Protein 1HKF (pdb70)

Radius of gyration: 13.52 Å; Cα contacts (8 Å, |Δi|>4): 259; chains: 1; bounding box: 23×36×30 Å

Nearest PDB structures (foldseek):
  1hkf-assembly1_A-2  TM=1.009E+00  e=3.133E-21  Homo sapiens
  6vmx-assembly2_I  TM=8.400E-01  e=5.618E-06  Homo sapiens
  8trr-assembly1_D  TM=8.080E-01  e=1.556E-05  Mus musculus
  6v1a-assembly1_D  TM=7.629E-01  e=5.324E-06  Mus musculus
  8trr-assembly2_I  TM=7.820E-01  e=1.013E-05  Mus musculus

Structure (mmCIF, N/CA/C/O backbone):
data_1HKF
#
_entry.id   1HKF
#
_cell.length_a   60.437
_cell.length_b   60.437
_cell.length_c   197.253
_cell.angle_alpha   90.00
_cell.angle_beta   90.00
_cell.angle_gamma   120.00
#
_symmetry.space_group_name_H-M   'P 62 2 2'
#
loop_
_entity.id
_entity.type
_entity.pdbx_description
1 polymer 'NK CELL ACTIVATING RECEPTOR'
2 water water
#
loop_
_atom_site.group_PDB
_atom_site.id
_atom_site.type_symbol
_atom_site.label_atom_id
_atom_site.label_alt_id
_atom_site.label_comp_id
_atom_site.label_asym_id
_atom_site.label_entity_id
_atom_site.label_seq_id
_atom_site.pdbx_PDB_ins_code
_atom_site.Cartn_x
_atom_site.Cartn_y
_atom_site.Cartn_z
_atom_site.occupancy
_atom_site.B_iso_or_equiv
_atom_site.auth_seq_id
_atom_site.auth_comp_id
_atom_site.auth_asym_id
_atom_site.auth_atom_id
_atom_site.pdbx_PDB_model_num
ATOM 1 N N . SER A 1 15 ? 49.801 14.746 0.937 1.00 55.92 5 SER A N 1
ATOM 2 C CA . SER A 1 15 ? 51.204 15.255 0.857 1.00 55.87 5 SER A CA 1
ATOM 3 C C . SER A 1 15 ? 52.157 14.087 0.594 1.00 54.88 5 SER A C 1
ATOM 4 O O . SER A 1 15 ? 51.710 12.925 0.535 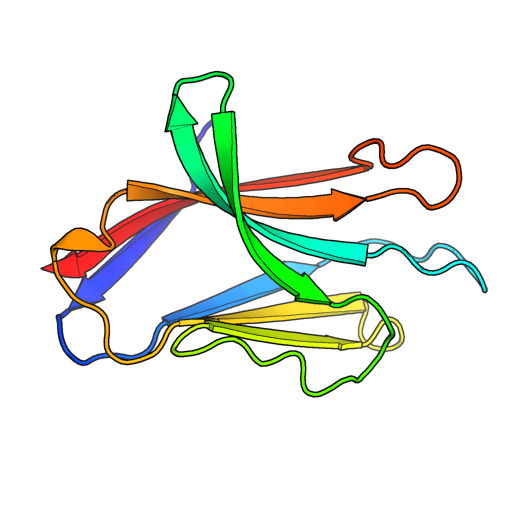1.00 55.56 5 SER A O 1
ATOM 7 N N . LYS A 1 16 ? 53.456 14.364 0.426 1.00 52.19 6 LYS A N 1
ATOM 8 C CA . LYS A 1 16 ? 54.346 13.247 0.145 1.00 50.36 6 LYS A CA 1
ATOM 9 C C . LYS A 1 16 ? 54.636 12.363 1.355 1.00 47.70 6 LYS A C 1
ATOM 10 O O . LYS A 1 16 ? 55.552 12.636 2.171 1.00 46.58 6 LYS A O 1
ATOM 16 N N . ALA A 1 17 ? 53.854 11.284 1.411 1.00 43.08 7 ALA A N 1
ATOM 17 C CA . ALA A 1 17 ? 53.931 10.281 2.452 1.00 38.66 7 ALA A CA 1
ATOM 18 C C . ALA A 1 17 ? 55.325 9.738 2.572 1.00 36.04 7 ALA A C 1
ATOM 19 O O . ALA A 1 17 ? 55.974 9.491 1.570 1.00 36.07 7 ALA A O 1
ATOM 21 N N . GLN A 1 18 ? 55.801 9.568 3.796 1.00 34.46 8 GLN A N 1
ATOM 22 C CA . GLN A 1 18 ? 57.095 8.952 3.981 1.00 33.54 8 GLN A CA 1
ATOM 23 C C . GLN A 1 18 ? 56.793 7.439 4.059 1.00 32.66 8 GLN A C 1
ATOM 24 O O . GLN A 1 18 ? 55.816 7.006 4.699 1.00 32.19 8 GLN A O 1
ATOM 30 N N . VAL A 1 19 ? 57.592 6.651 3.352 1.00 32.07 9 VAL A N 1
ATOM 31 C CA . VAL A 1 19 ? 57.372 5.201 3.278 1.00 30.65 9 VAL A CA 1
ATOM 32 C C . VAL A 1 19 ? 57.981 4.416 4.400 1.00 28.03 9 VAL A C 1
ATOM 33 O O . VAL A 1 19 ? 59.147 4.518 4.657 1.00 28.50 9 VAL A O 1
ATOM 37 N N . LEU A 1 20 ? 57.170 3.666 5.110 1.00 28.09 10 LEU A N 1
ATOM 38 C CA . LEU A 1 20 ? 57.726 2.829 6.193 1.00 29.36 10 LEU A CA 1
ATOM 39 C C . LEU A 1 20 ? 57.486 1.403 5.710 1.00 27.17 10 LEU A C 1
ATOM 40 O O . LEU A 1 20 ? 56.424 1.093 5.224 1.00 28.08 10 LEU A O 1
ATOM 45 N N . GLN A 1 21 ? 58.442 0.525 5.889 1.00 27.23 11 GLN A N 1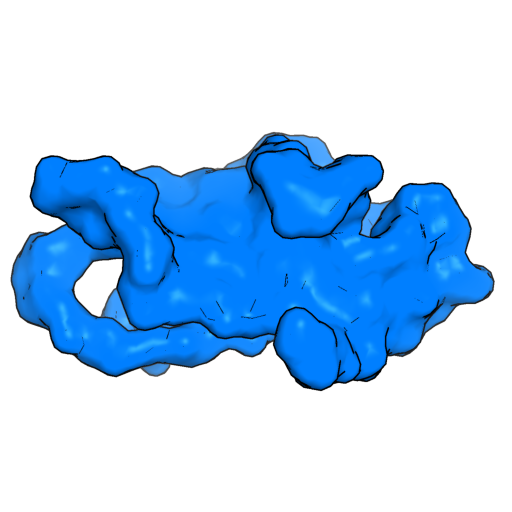
ATOM 46 C CA . GLN A 1 21 ? 58.262 -0.840 5.372 1.00 27.36 11 GLN A CA 1
ATOM 47 C C . GLN A 1 21 ? 58.754 -1.889 6.360 1.00 25.85 11 GLN A C 1
ATOM 48 O O . GLN A 1 21 ? 59.849 -1.770 6.891 1.00 22.99 11 GLN A O 1
ATOM 54 N N . SER A 1 22 ? 57.970 -2.932 6.576 1.00 25.87 12 SER A N 1
ATOM 55 C CA . SER A 1 22 ? 58.438 -3.994 7.473 1.00 28.74 12 SER A CA 1
ATOM 56 C C . SER A 1 22 ? 57.800 -5.303 7.007 1.00 29.17 12 SER A C 1
ATOM 57 O O . SER A 1 22 ? 57.254 -5.354 5.918 1.00 30.89 12 SER A O 1
ATOM 60 N N . VAL A 1 23 ? 57.870 -6.349 7.833 1.00 27.67 13 VAL A N 1
ATOM 61 C CA . VAL A 1 23 ? 57.291 -7.630 7.487 1.00 25.95 13 VAL A CA 1
ATOM 62 C C . VAL A 1 23 ? 56.394 -8.102 8.590 1.00 25.29 13 VAL A C 1
ATOM 63 O O . VAL A 1 23 ? 56.529 -7.673 9.736 1.00 26.92 13 VAL A O 1
ATOM 67 N N . ALA A 1 24 ? 55.448 -8.971 8.238 1.00 25.25 14 ALA A N 1
ATOM 68 C CA . ALA A 1 24 ? 54.477 -9.463 9.168 1.00 24.96 14 ALA A CA 1
ATOM 69 C C . ALA A 1 24 ? 55.123 -10.028 10.420 1.00 25.75 14 ALA A C 1
ATOM 70 O O . ALA A 1 24 ? 56.200 -10.619 10.376 1.00 27.87 14 ALA A O 1
ATOM 72 N N . GLY A 1 25 ? 54.467 -9.810 11.555 1.00 27.77 15 GLY A N 1
ATOM 73 C CA . GLY A 1 25 ? 55.010 -10.239 12.823 1.00 25.32 15 GLY A CA 1
ATOM 74 C C . GLY A 1 25 ? 55.876 -9.157 13.441 1.00 27.64 15 GLY A C 1
ATOM 75 O O . GLY A 1 25 ? 55.975 -9.108 14.655 1.00 26.86 15 GLY A O 1
ATOM 76 N N . GLN A 1 26 ? 56.533 -8.285 12.659 1.00 27.34 16 GLN A N 1
ATOM 77 C CA . GLN A 1 26 ? 57.369 -7.292 13.312 1.00 27.89 16 GLN A CA 1
ATOM 78 C C . GLN A 1 26 ? 56.596 -6.227 14.044 1.00 28.79 16 GLN A C 1
ATOM 79 O O . GLN A 1 26 ? 55.360 -6.179 14.003 1.00 27.29 16 GLN A O 1
ATOM 85 N N . THR A 1 27 ? 57.357 -5.387 14.734 1.00 30.18 17 THR A N 1
ATOM 86 C CA . THR A 1 27 ? 56.807 -4.263 15.478 1.00 32.12 17 THR A CA 1
ATOM 87 C C . THR A 1 27 ? 57.267 -2.968 14.828 1.00 32.78 17 THR A C 1
ATOM 88 O O . THR A 1 27 ? 58.446 -2.812 14.473 1.00 33.24 17 THR A O 1
ATOM 92 N N . LEU A 1 28 ? 56.334 -2.046 14.635 1.00 33.23 18 LEU A N 1
ATOM 93 C CA . LEU A 1 28 ? 56.709 -0.762 14.044 1.00 32.97 18 LEU A CA 1
ATOM 94 C C . LEU A 1 28 ? 56.723 0.360 15.071 1.00 32.50 18 LEU A C 1
ATOM 95 O O . LEU A 1 28 ? 55.789 0.481 15.869 1.00 32.99 18 LEU A O 1
ATOM 100 N N . THR A 1 29 ? 57.769 1.178 15.012 1.00 32.35 19 THR A N 1
ATOM 101 C CA . THR A 1 29 ? 57.966 2.339 15.877 1.00 31.93 19 THR A CA 1
ATOM 102 C C . THR A 1 29 ? 57.968 3.590 15.003 1.00 31.68 19 THR A C 1
ATOM 103 O O . THR A 1 29 ? 58.714 3.646 14.017 1.00 30.68 19 THR A O 1
ATOM 107 N N . VAL A 1 30 ? 57.146 4.593 15.344 1.00 29.88 20 VAL A N 1
ATOM 108 C CA . VAL A 1 30 ? 57.141 5.859 14.589 1.00 28.41 20 VAL A CA 1
ATOM 109 C C . VAL A 1 30 ? 57.307 7.057 15.548 1.00 28.71 20 VAL A C 1
ATOM 110 O O . VAL A 1 30 ? 56.519 7.239 16.492 1.00 26.15 20 VAL A O 1
ATOM 114 N N . ARG A 1 31 ? 58.340 7.857 15.331 1.00 28.41 21 ARG A N 1
ATOM 115 C CA . ARG A 1 31 ? 58.561 9.037 16.138 1.00 30.68 21 ARG A CA 1
ATOM 116 C C . ARG A 1 31 ? 58.082 10.309 15.384 1.00 32.86 21 ARG A C 1
ATOM 117 O O . ARG A 1 31 ? 58.361 10.474 14.172 1.00 32.01 21 ARG A O 1
ATOM 125 N N . CYS A 1 32 ? 57.364 11.192 16.094 1.00 33.31 22 CYS A N 1
ATOM 126 C CA . CYS A 1 32 ? 56.898 12.467 15.528 1.00 34.00 22 CYS A CA 1
ATOM 127 C C . CYS A 1 32 ? 57.298 13.553 16.504 1.00 32.80 22 CYS A C 1
ATOM 128 O O . CYS A 1 32 ? 56.857 13.557 17.671 1.00 33.04 22 CYS A O 1
ATOM 131 N N . GLN A 1 33 ? 58.178 14.445 16.078 1.00 31.43 23 GLN A N 1
ATOM 132 C CA . GLN A 1 33 ? 58.596 15.498 16.981 1.00 33.46 23 GLN A CA 1
ATOM 133 C C . GLN A 1 33 ? 57.731 16.755 16.836 1.00 33.00 23 GLN A C 1
ATOM 134 O O . GLN A 1 33 ? 56.957 16.873 15.893 1.00 31.18 23 GLN A O 1
ATOM 140 N N . TYR A 1 34 ? 57.845 17.693 17.778 1.00 33.90 24 TYR A N 1
ATOM 141 C CA . TYR A 1 34 ? 56.996 18.911 17.749 1.00 33.58 24 TYR A CA 1
ATOM 142 C C . TYR A 1 34 ? 57.580 19.981 18.644 1.00 34.79 24 TYR A C 1
ATOM 143 O O . TYR A 1 34 ? 58.313 19.658 19.583 1.00 35.90 24 TYR A O 1
ATOM 152 N N . PRO A 1 35 ? 57.322 21.283 18.327 1.00 34.31 25 PRO A N 1
ATOM 153 C CA . PRO A 1 35 ? 57.851 22.387 19.138 1.00 34.53 25 PRO A CA 1
ATOM 154 C C . PRO A 1 35 ? 57.047 22.600 20.445 1.00 33.50 25 PRO A C 1
ATOM 155 O O . PRO A 1 35 ? 55.886 22.197 20.548 1.00 32.81 25 PRO A O 1
ATOM 159 N N . PRO A 1 36 ? 57.654 23.247 21.444 1.00 33.88 26 PRO A N 1
ATOM 160 C CA . PRO A 1 36 ? 57.051 23.527 22.761 1.00 35.10 26 PRO A CA 1
ATOM 161 C C . PRO A 1 36 ? 55.815 24.424 22.808 1.00 35.98 26 PRO A C 1
ATOM 162 O O . PRO A 1 36 ? 55.750 25.432 22.087 1.00 36.78 26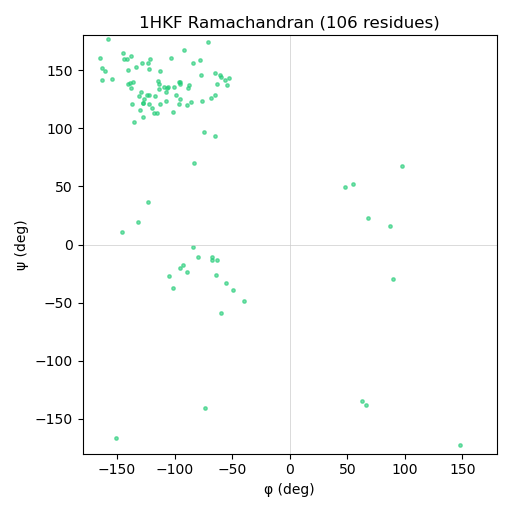 PRO A O 1
ATOM 166 N N . THR A 1 37 ? 54.823 24.057 23.621 1.00 36.87 27 THR A N 1
ATOM 167 C CA . THR A 1 37 ? 53.648 24.928 23.801 1.00 38.91 27 THR A CA 1
ATOM 168 C C . THR A 1 37 ? 53.448 25.277 25.281 1.00 39.99 27 THR A C 1
ATOM 169 O O . THR A 1 37 ? 52.329 25.346 25.773 1.00 42.90 27 THR A O 1
ATOM 173 N N . GLY A 1 38 ? 54.534 25.470 26.005 1.00 42.22 28 GLY A N 1
ATOM 174 C CA . GLY A 1 38 ? 54.422 25.821 27.415 1.00 44.39 28 GLY A CA 1
ATOM 175 C C . GLY A 1 38 ? 53.759 24.808 28.335 1.00 45.48 28 GLY A C 1
ATOM 176 O O . GLY A 1 38 ? 54.027 23.596 28.293 1.00 44.70 28 GLY A O 1
ATOM 177 N N . SER A 1 39 ? 52.868 25.330 29.170 1.00 45.67 29 SER A N 1
ATOM 178 C CA . SER A 1 39 ? 52.130 24.529 30.138 1.00 44.67 29 SER A CA 1
ATOM 179 C C . SER A 1 39 ? 50.913 23.899 29.480 1.00 43.54 29 SER A C 1
ATOM 180 O O . SER A 1 39 ? 50.176 23.190 30.156 1.00 44.20 29 SER A O 1
ATOM 183 N N . LEU A 1 40 ? 50.669 24.186 28.196 1.00 41.37 30 LEU A N 1
ATOM 184 C CA . LEU A 1 40 ? 49.489 23.642 27.518 1.00 40.07 30 LEU A CA 1
ATOM 185 C C . LEU A 1 40 ? 49.752 22.233 26.883 1.00 39.37 30 LEU A C 1
ATOM 186 O O . LEU A 1 40 ? 50.816 22.007 26.262 1.00 38.42 30 LEU A O 1
ATOM 191 N N . TYR A 1 41 ? 48.803 21.305 27.031 1.00 36.39 31 TYR A N 1
ATOM 192 C CA . TYR A 1 41 ? 49.013 19.965 26.490 1.00 34.29 31 TYR A CA 1
ATOM 193 C C . TYR A 1 41 ? 48.200 19.622 25.268 1.00 33.26 31 TYR A C 1
ATOM 194 O O . TYR A 1 41 ? 46.979 19.646 25.28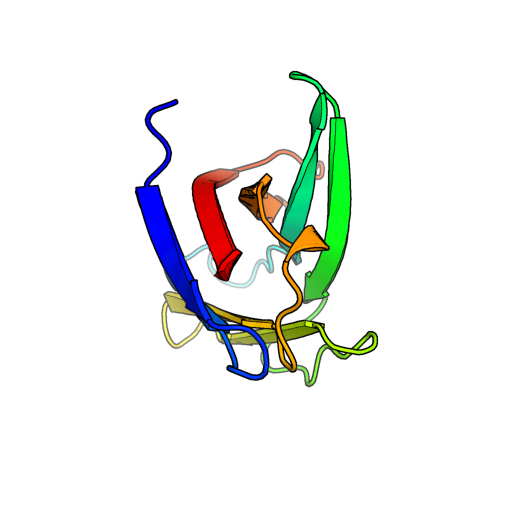8 1.00 33.25 31 TYR A O 1
ATOM 203 N N . GLU A 1 42 ? 48.906 19.240 24.214 1.00 32.71 32 GLU A N 1
ATOM 204 C CA . GLU A 1 42 ? 48.281 18.844 22.962 1.00 31.64 32 GLU A CA 1
ATOM 205 C C . GLU A 1 42 ? 48.111 17.322 22.859 1.00 31.42 32 GLU A C 1
ATOM 206 O O . GLU A 1 42 ? 49.103 16.558 22.930 1.00 30.25 32 GLU A O 1
ATOM 212 N N . LYS A 1 43 ? 46.881 16.859 22.699 1.00 30.44 33 LYS A N 1
ATOM 213 C CA . LYS A 1 43 ? 46.701 15.431 22.527 1.00 32.54 33 LYS A CA 1
ATOM 214 C C . LYS A 1 43 ? 47.447 14.943 21.258 1.00 31.22 33 LYS A C 1
ATOM 215 O O . LYS A 1 43 ? 47.551 15.671 20.260 1.00 29.27 33 LYS A O 1
ATOM 221 N N . LYS A 1 44 ? 47.972 13.721 21.306 1.00 28.59 34 LYS A N 1
ATOM 222 C CA . LYS A 1 44 ? 48.730 13.167 20.165 1.00 26.22 34 LYS A CA 1
ATOM 223 C C . LYS A 1 44 ? 47.909 12.010 19.656 1.00 26.31 34 LYS A C 1
ATOM 224 O O . LYS A 1 44 ? 47.313 11.270 20.463 1.00 28.07 34 LYS A O 1
ATOM 230 N N . GLY A 1 45 ? 47.828 11.831 18.338 1.00 25.76 35 GLY A N 1
ATOM 231 C CA . GLY A 1 45 ? 47.012 10.728 17.825 1.00 25.16 35 GLY A CA 1
ATOM 232 C C . GLY A 1 45 ? 47.688 10.078 16.638 1.00 26.57 35 GLY A C 1
ATOM 233 O O . GLY A 1 45 ? 48.562 10.676 16.000 1.00 25.52 35 GLY A O 1
ATOM 234 N N . TRP A 1 46 ? 47.285 8.847 16.361 1.00 27.23 36 TRP A N 1
ATOM 235 C CA . TRP A 1 46 ? 47.791 8.062 15.227 1.00 28.75 36 TRP A CA 1
ATOM 236 C C . TRP A 1 46 ? 46.521 7.539 14.560 1.00 29.37 36 TRP A C 1
ATOM 237 O O . TRP A 1 46 ? 45.657 6.967 15.225 1.00 30.36 36 TRP A O 1
ATOM 248 N N . CYS A 1 47 ? 46.377 7.752 13.253 1.00 30.60 37 CYS A N 1
ATOM 249 C CA . CYS A 1 47 ? 45.167 7.260 12.617 1.00 32.04 37 CYS A CA 1
ATOM 250 C C . CYS A 1 47 ? 45.486 6.767 11.224 1.00 31.32 37 CYS A C 1
ATOM 251 O O . CYS A 1 47 ? 46.485 7.137 10.634 1.00 31.20 37 CYS A O 1
ATOM 254 N N . LYS A 1 48 ? 44.608 5.932 10.698 1.00 32.44 38 LYS A N 1
ATOM 255 C CA . LYS A 1 48 ? 44.797 5.363 9.384 1.00 33.71 38 LYS A CA 1
ATOM 256 C C . LYS A 1 48 ? 43.842 5.968 8.361 1.00 33.51 38 LYS A C 1
ATOM 257 O O . LYS A 1 48 ? 42.646 6.004 8.607 1.00 33.47 38 LYS A O 1
ATOM 263 N N . GLU A 1 49 ? 44.346 6.398 7.209 1.00 34.85 39 GLU A N 1
ATOM 264 C CA . GLU A 1 49 ? 43.455 6.990 6.206 1.00 38.61 39 GLU A CA 1
ATOM 265 C C . GLU A 1 49 ? 42.469 5.993 5.671 1.00 41.22 39 GLU A C 1
ATOM 266 O O . GLU A 1 49 ? 42.880 4.921 5.216 1.00 41.83 39 GLU A O 1
ATOM 272 N N . ALA A 1 50 ? 41.185 6.347 5.694 1.00 44.00 40 ALA A N 1
ATOM 273 C CA . ALA A 1 50 ? 40.143 5.492 5.124 1.00 47.68 40 ALA A CA 1
ATOM 274 C C . ALA A 1 50 ? 39.701 6.128 3.777 1.00 50.69 40 ALA A C 1
ATOM 275 O O . ALA A 1 50 ? 39.263 5.429 2.854 1.00 50.61 40 ALA A O 1
ATOM 277 N N . SER A 1 51 ? 39.858 7.450 3.669 1.00 53.59 41 SER A N 1
ATOM 278 C CA . SER A 1 51 ? 39.507 8.220 2.492 1.00 56.00 41 SER A CA 1
ATOM 279 C C . SER A 1 51 ? 40.317 9.522 2.533 1.00 57.52 41 SER A C 1
ATOM 280 O O . SER A 1 51 ? 41.046 9.767 3.487 1.00 58.34 41 SER A O 1
ATOM 283 N N . ALA A 1 52 ? 40.217 10.368 1.514 1.00 58.79 42 ALA A N 1
ATOM 284 C CA . ALA A 1 52 ? 41.014 11.614 1.517 1.00 59.92 42 ALA A CA 1
ATOM 285 C C . ALA A 1 52 ? 40.547 12.543 2.607 1.00 60.27 42 ALA A C 1
ATOM 286 O O . ALA A 1 52 ? 41.224 13.524 2.940 1.00 60.77 42 ALA A O 1
ATOM 288 N N . LEU A 1 53 ? 39.405 12.224 3.144 1.00 59.81 43 LEU A N 1
ATOM 289 C CA . LEU A 1 53 ? 38.964 13.126 4.161 1.00 59.52 43 LEU A CA 1
ATOM 290 C C . LEU A 1 53 ? 38.518 12.421 5.428 1.00 58.57 43 LEU A C 1
ATOM 291 O O . LEU A 1 53 ? 37.787 13.010 6.239 1.00 57.89 43 LEU A O 1
ATOM 296 N N . VAL A 1 54 ? 38.932 11.164 5.622 1.00 56.56 44 VAL A N 1
ATOM 297 C CA . VAL A 1 54 ? 38.626 10.361 6.823 1.00 54.51 44 VAL A CA 1
ATOM 298 C C . VAL A 1 54 ? 39.871 9.613 7.274 1.00 52.97 44 VAL A C 1
ATOM 299 O O . VAL A 1 54 ? 40.429 8.820 6.531 1.00 51.89 44 VAL A O 1
ATOM 303 N N . CYS A 1 55 ? 40.284 9.873 8.514 1.00 51.49 45 CYS A N 1
ATOM 304 C CA . CYS A 1 55 ? 41.436 9.218 9.117 1.00 48.92 45 CYS A CA 1
ATOM 305 C C . CYS A 1 55 ? 40.882 8.681 10.424 1.00 48.18 45 CYS A C 1
ATOM 306 O O . CYS A 1 55 ? 40.564 9.455 11.334 1.00 49.90 45 CYS A O 1
ATOM 309 N N . ILE A 1 56 ? 40.761 7.362 10.508 1.00 45.16 46 ILE A N 1
ATOM 310 C CA . ILE A 1 56 ? 40.247 6.652 11.680 1.00 42.70 46 ILE A CA 1
ATOM 311 C C . ILE A 1 56 ? 41.275 6.583 12.827 1.00 41.55 46 ILE A C 1
ATOM 312 O O . ILE A 1 56 ? 42.404 6.077 12.651 1.00 40.53 46 ILE A O 1
ATOM 317 N N . ARG A 1 57 ? 40.883 7.078 13.997 1.00 39.46 47 ARG A N 1
ATOM 318 C CA . ARG A 1 57 ? 41.779 7.125 15.155 1.00 38.43 47 ARG A CA 1
ATOM 319 C C . ARG A 1 57 ? 42.081 5.750 15.675 1.00 37.16 47 ARG A C 1
ATOM 320 O O . ARG A 1 57 ? 41.168 5.015 15.987 1.00 38.41 47 ARG A O 1
ATOM 328 N N . LEU A 1 58 ? 43.356 5.414 15.797 1.00 35.39 48 LEU A N 1
ATOM 329 C CA . LEU A 1 58 ? 43.737 4.100 16.287 1.00 34.59 48 LEU A CA 1
ATOM 330 C C . LEU A 1 58 ? 44.164 4.157 17.757 1.00 34.22 48 LEU A C 1
ATOM 331 O O . LEU A 1 58 ? 43.876 3.256 18.531 1.00 35.08 48 LEU A O 1
ATOM 336 N N . VAL A 1 59 ? 44.843 5.227 18.134 1.00 32.43 49 VAL A N 1
ATOM 337 C CA . VAL A 1 59 ? 45.300 5.387 19.484 1.00 30.00 49 VAL A CA 1
ATOM 338 C C . VAL A 1 59 ? 45.583 6.902 19.696 1.00 29.87 49 VAL A C 1
ATOM 339 O O . VAL A 1 59 ? 45.982 7.610 18.752 1.00 28.18 49 VAL A O 1
ATOM 343 N N . THR A 1 60 ? 45.388 7.354 20.941 1.00 30.11 50 THR A N 1
ATOM 344 C CA . THR A 1 60 ? 45.543 8.746 21.348 1.00 31.52 50 THR A CA 1
ATOM 345 C C . THR A 1 60 ? 46.188 8.900 22.713 1.00 31.58 50 THR A C 1
ATOM 346 O O . THR A 1 60 ? 45.865 8.153 23.626 1.00 32.74 50 THR A O 1
ATOM 350 N N . SER A 1 61 ? 47.107 9.854 22.844 1.00 31.00 51 SER A N 1
ATOM 351 C CA . SER A 1 61 ? 47.731 10.161 24.137 1.00 29.81 51 SER A CA 1
ATOM 352 C C . SER A 1 61 ? 46.992 11.415 24.608 1.00 31.90 51 SER A C 1
ATOM 353 O O . SER A 1 61 ? 47.122 12.469 23.961 1.00 30.05 51 SER A O 1
ATOM 356 N N . SER A 1 62 ? 46.237 11.294 25.704 1.00 31.25 52 SER A N 1
ATOM 357 C CA . SER A 1 62 ? 45.442 12.386 26.258 1.00 32.61 52 SER A CA 1
ATOM 358 C C . SER A 1 62 ? 46.134 13.166 27.362 1.00 32.61 52 SER A C 1
ATOM 359 O O . SER A 1 62 ? 45.733 14.281 27.671 1.00 31.87 52 SER A O 1
ATOM 362 N N . LYS A 1 63 ? 47.153 12.561 27.976 1.00 31.93 53 LYS A N 1
ATOM 363 C CA . LYS A 1 63 ? 47.919 13.199 29.035 1.00 31.18 53 LYS A CA 1
ATOM 364 C C . LYS A 1 63 ? 49.384 12.829 28.830 1.00 29.22 53 LYS A C 1
ATOM 365 O O . LYS A 1 63 ? 49.690 11.782 28.306 1.00 29.14 53 LYS A O 1
ATOM 371 N N . PRO A 1 64 ? 50.307 13.702 29.235 1.00 28.66 54 PRO A N 1
ATOM 372 C CA . PRO A 1 64 ? 51.732 13.409 29.047 1.00 27.37 54 PRO A CA 1
ATOM 373 C C . PRO A 1 64 ? 52.282 12.207 29.825 1.00 28.58 54 PRO A C 1
ATOM 374 O O . PRO A 1 64 ? 51.811 11.913 30.919 1.00 27.93 54 PRO A O 1
ATOM 378 N N . ARG A 1 65 ? 53.270 11.517 29.227 1.00 28.65 55 ARG A N 1
ATOM 379 C CA . ARG A 1 65 ? 53.925 10.379 29.834 1.00 28.07 55 ARG A CA 1
ATOM 380 C C . ARG A 1 65 ? 52.906 9.380 30.404 1.00 29.37 55 ARG A C 1
ATOM 381 O O . ARG A 1 65 ? 52.960 9.009 31.567 1.00 29.61 55 ARG A O 1
ATOM 389 N N . THR A 1 66 ? 51.924 9.014 29.596 1.00 30.09 56 THR A N 1
ATOM 390 C CA . THR A 1 66 ? 50.924 8.038 30.019 1.00 34.92 56 THR A CA 1
ATOM 391 C C . THR A 1 66 ? 51.107 6.753 29.177 1.00 38.69 56 THR A C 1
ATOM 392 O O . THR A 1 66 ? 51.556 6.796 28.021 1.00 36.75 56 THR A O 1
ATOM 396 N N . MET A 1 67 ? 50.784 5.614 29.767 1.00 44.29 57 MET A N 1
ATOM 397 C CA . MET A 1 67 ? 50.901 4.350 29.047 1.00 51.18 57 MET A CA 1
ATOM 398 C C . MET A 1 67 ? 49.626 4.208 28.231 1.00 53.72 57 MET A C 1
ATOM 399 O O . MET A 1 67 ? 48.781 3.366 28.548 1.00 53.28 57 MET A O 1
ATOM 404 N N . ALA A 1 68 ? 49.498 5.060 27.200 1.00 57.18 58 ALA A N 1
ATOM 405 C CA . ALA A 1 68 ? 48.344 5.076 26.284 1.00 60.69 58 ALA A CA 1
ATOM 406 C C . ALA A 1 68 ? 48.248 3.770 25.444 1.00 63.10 58 ALA A C 1
ATOM 407 O O . ALA A 1 68 ? 48.851 3.635 24.381 1.00 62.08 58 ALA A O 1
ATOM 409 N N . TRP A 1 69 ? 47.458 2.832 25.970 1.00 66.57 59 TRP A N 1
ATOM 410 C CA . TRP A 1 69 ? 47.206 1.498 25.412 1.00 68.74 59 TRP A CA 1
ATOM 411 C C . TRP A 1 69 ? 46.295 1.489 24.155 1.00 68.36 59 TRP A C 1
ATOM 412 O O . TRP A 1 69 ? 46.390 2.363 23.298 1.00 68.67 59 TRP A O 1
ATOM 423 N N . THR A 1 70 ? 45.415 0.482 24.093 1.00 67.12 60 THR A N 1
ATOM 424 C CA . THR A 1 70 ? 44.421 0.180 23.022 1.00 64.92 60 THR A CA 1
ATOM 425 C C . THR A 1 70 ? 44.899 -0.888 22.006 1.00 62.25 60 THR A C 1
ATOM 426 O O . THR A 1 70 ? 45.138 -0.632 20.825 1.00 61.14 60 THR A O 1
ATOM 430 N N . SER A 1 71 ? 45.024 -2.110 22.513 1.00 60.02 61 SER A N 1
ATOM 431 C CA . SER A 1 71 ? 45.425 -3.251 21.709 1.00 56.89 61 SER A CA 1
ATOM 432 C C . SER A 1 71 ? 46.845 -3.143 21.207 1.00 52.78 61 SER A C 1
ATOM 433 O O . SER A 1 71 ? 47.765 -2.755 21.938 1.00 52.96 61 SER A O 1
ATOM 436 N N . ARG A 1 72 ? 46.990 -3.526 19.968 1.00 49.25 62 ARG A N 1
ATOM 437 C CA . ARG A 1 72 ? 48.323 -3.559 19.343 1.00 46.16 62 ARG A CA 1
ATOM 438 C C . ARG A 1 72 ? 49.017 -2.193 19.227 1.00 43.46 62 ARG A C 1
ATOM 439 O O . ARG A 1 72 ? 50.220 -2.121 18.924 1.00 42.41 62 ARG A O 1
ATOM 447 N N . PHE A 1 73 ? 48.276 -1.110 19.442 1.00 41.20 63 PHE A N 1
ATOM 448 C CA . PHE A 1 73 ? 48.822 0.247 19.283 1.00 39.89 63 PHE A CA 1
ATOM 449 C C . PHE A 1 73 ? 49.030 1.028 20.555 1.00 38.57 63 PHE A C 1
ATOM 450 O O . PHE A 1 73 ? 48.157 1.039 21.419 1.00 39.30 63 PHE A O 1
ATOM 458 N N . THR A 1 74 ? 50.166 1.700 20.688 1.00 34.18 64 THR A N 1
ATOM 459 C CA . THR A 1 74 ? 50.361 2.506 21.884 1.00 32.36 64 THR A CA 1
ATOM 460 C C . THR A 1 74 ? 51.131 3.747 21.532 1.00 29.35 64 THR A C 1
ATOM 461 O O . THR A 1 74 ? 51.704 3.799 20.471 1.00 26.96 64 THR A O 1
ATOM 465 N N . ILE A 1 75 ? 51.126 4.732 22.428 1.00 27.56 65 ILE A N 1
ATOM 466 C CA . ILE A 1 75 ? 51.875 5.953 22.215 1.00 27.75 65 ILE A CA 1
ATOM 467 C C . ILE A 1 75 ? 52.575 6.292 23.514 1.00 27.10 65 ILE A C 1
ATOM 468 O O . ILE A 1 75 ? 52.040 6.097 24.573 1.00 27.71 65 ILE A O 1
ATOM 473 N N . TRP A 1 76 ? 53.802 6.754 23.436 1.00 24.57 66 TRP A N 1
ATOM 474 C CA . TRP A 1 76 ? 54.400 7.217 24.633 1.00 23.94 66 TRP A CA 1
ATOM 475 C C . TRP A 1 76 ? 54.734 8.649 24.225 1.00 23.34 66 TRP A C 1
ATOM 476 O O . TRP A 1 76 ? 55.472 8.853 23.249 1.00 21.97 66 TRP A O 1
ATOM 487 N N . ASP A 1 77 ? 54.193 9.628 24.952 1.00 22.20 67 ASP A N 1
ATOM 488 C CA . ASP A 1 77 ? 54.492 11.029 24.632 1.00 23.70 67 ASP A CA 1
ATOM 489 C C . ASP A 1 77 ? 55.091 11.766 25.793 1.00 25.18 67 ASP A C 1
ATOM 490 O O . ASP A 1 77 ? 54.559 11.754 26.905 1.00 25.33 67 ASP A O 1
ATOM 495 N N . ASP A 1 78 ? 56.212 12.416 25.558 1.00 26.60 68 ASP A N 1
ATOM 496 C CA . ASP A 1 78 ? 56.801 13.181 26.623 1.00 27.97 68 ASP A CA 1
ATOM 497 C C . ASP A 1 78 ? 57.232 14.543 26.097 1.00 28.63 68 ASP A C 1
ATOM 498 O O . ASP A 1 78 ? 58.256 14.643 25.435 1.00 28.22 68 ASP A O 1
ATOM 503 N N . PRO A 1 79 ? 56.474 15.625 26.442 1.00 28.90 69 PRO A N 1
ATOM 504 C CA . PRO A 1 79 ? 56.756 17.004 26.017 1.00 29.47 69 PRO A CA 1
ATOM 505 C C . PRO A 1 79 ? 58.143 17.478 26.364 1.00 30.71 69 PRO A C 1
ATOM 506 O O . PRO A 1 79 ? 58.726 18.264 25.631 1.00 32.52 69 PRO A O 1
ATOM 510 N N . ASP A 1 80 ? 58.686 17.015 27.481 1.00 32.75 70 ASP A N 1
ATOM 511 C CA . ASP A 1 80 ? 60.040 17.404 27.866 1.00 33.72 70 ASP A CA 1
ATOM 512 C C . ASP A 1 80 ? 61.027 16.903 26.852 1.00 34.04 70 ASP A C 1
ATOM 513 O O . ASP A 1 80 ? 62.113 17.474 26.734 1.00 34.05 70 ASP A O 1
ATOM 518 N N . ALA A 1 81 ? 60.681 15.817 26.144 1.00 32.56 71 ALA A N 1
ATOM 519 C CA . ALA A 1 81 ? 61.588 15.273 25.140 1.00 33.74 71 ALA A CA 1
ATOM 520 C C . ALA A 1 81 ? 61.342 15.919 23.761 1.00 34.02 71 ALA A C 1
ATOM 521 O O . ALA A 1 81 ? 62.229 15.934 22.921 1.00 35.15 71 ALA A O 1
ATOM 523 N N . GLY A 1 82 ? 60.144 16.446 23.535 1.00 33.42 72 GLY A N 1
ATOM 524 C CA . GLY A 1 82 ? 59.852 17.064 22.255 1.00 31.73 72 GLY A CA 1
ATOM 525 C C . GLY A 1 82 ? 59.335 16.119 21.170 1.00 31.40 72 GLY A C 1
ATOM 526 O O . GLY A 1 82 ? 59.357 16.467 19.993 1.00 29.18 72 GLY A O 1
ATOM 527 N N . PHE A 1 83 ? 58.885 14.919 21.536 1.00 29.94 73 PHE A N 1
ATOM 528 C CA . PHE A 1 83 ? 58.333 14.013 20.513 1.00 29.32 73 PHE A CA 1
ATOM 529 C C . PHE A 1 83 ? 57.574 12.934 21.190 1.00 27.67 73 PHE A C 1
ATOM 530 O O . PHE A 1 83 ? 57.739 12.751 22.398 1.00 27.75 73 PHE A O 1
ATOM 538 N N . PHE A 1 84 ? 56.701 12.275 20.434 1.00 26.31 74 PHE A N 1
ATOM 539 C CA . PHE A 1 84 ? 55.989 11.109 20.917 1.00 25.16 74 PHE A CA 1
ATOM 540 C C . PHE A 1 84 ? 56.335 9.951 19.970 1.00 27.16 74 PHE A C 1
ATOM 541 O O . PHE A 1 84 ? 56.814 10.155 18.841 1.00 26.36 74 PHE A O 1
ATOM 549 N N . THR A 1 85 ? 56.142 8.735 20.459 1.00 26.80 75 THR A N 1
ATOM 550 C CA . THR A 1 85 ? 56.471 7.552 19.695 1.00 25.67 75 THR A CA 1
ATOM 551 C C . THR A 1 85 ? 55.274 6.659 19.634 1.00 26.01 75 THR A C 1
ATOM 552 O O . THR A 1 85 ? 54.729 6.307 20.673 1.00 25.61 75 THR A O 1
ATOM 556 N N . VAL A 1 86 ? 54.861 6.303 18.428 1.00 26.22 76 VAL A N 1
ATOM 557 C CA . VAL A 1 86 ? 53.776 5.356 18.245 1.00 27.65 76 VAL A CA 1
ATOM 558 C C . VAL A 1 86 ? 54.416 3.938 18.048 1.00 27.89 76 VAL A C 1
ATOM 559 O O . VAL A 1 86 ? 55.419 3.792 17.340 1.00 28.61 76 VAL A O 1
ATOM 563 N N . THR A 1 87 ? 53.835 2.911 18.666 1.00 28.30 77 THR A N 1
ATOM 564 C CA . THR A 1 87 ? 54.306 1.528 18.496 1.00 27.88 77 THR A CA 1
ATOM 565 C C . THR A 1 87 ? 53.116 0.711 18.004 1.00 27.52 77 THR A C 1
ATOM 566 O O . THR A 1 87 ? 52.028 0.843 18.525 1.00 26.35 77 THR A O 1
ATOM 570 N N . MET A 1 88 ? 53.308 -0.039 16.919 1.00 27.09 78 MET A N 1
ATOM 571 C CA . MET A 1 88 ? 52.281 -0.935 16.356 1.00 29.49 78 MET A CA 1
ATOM 572 C C . MET A 1 88 ? 52.924 -2.355 16.419 1.00 28.35 78 MET A C 1
ATOM 573 O O . MET A 1 88 ? 53.988 -2.610 15.827 1.00 29.35 78 MET A O 1
ATOM 578 N N . THR A 1 89 ? 52.336 -3.249 17.167 1.00 27.43 79 THR A N 1
ATOM 579 C CA . THR A 1 89 ? 52.964 -4.563 17.299 1.00 28.41 79 THR A CA 1
ATOM 580 C C . THR A 1 89 ? 52.238 -5.573 16.456 1.00 28.32 79 THR A C 1
ATOM 581 O O . THR A 1 89 ? 51.077 -5.330 15.964 1.00 27.28 79 THR A O 1
ATOM 585 N N . ASP A 1 90 ? 52.959 -6.665 16.194 1.00 30.34 80 ASP A N 1
ATOM 586 C CA . ASP A 1 90 ? 52.374 -7.747 15.433 1.00 31.65 80 ASP A CA 1
ATOM 587 C C . ASP A 1 90 ? 51.820 -7.317 14.079 1.00 29.93 80 ASP A C 1
ATOM 588 O O . ASP A 1 90 ? 50.654 -7.590 13.758 1.00 28.94 80 ASP A O 1
ATOM 593 N N . LEU A 1 91 ? 52.631 -6.639 13.277 1.00 30.70 81 LEU A N 1
ATOM 594 C CA . LEU A 1 91 ? 52.137 -6.177 11.975 1.00 30.83 81 LEU A CA 1
ATOM 595 C C . LEU A 1 91 ? 51.597 -7.332 11.122 1.00 32.61 81 LEU A C 1
ATOM 596 O O . LEU A 1 91 ? 52.154 -8.432 11.136 1.00 30.84 81 LEU A O 1
ATOM 601 N N . ARG A 1 92 ? 50.501 -7.035 10.419 1.00 3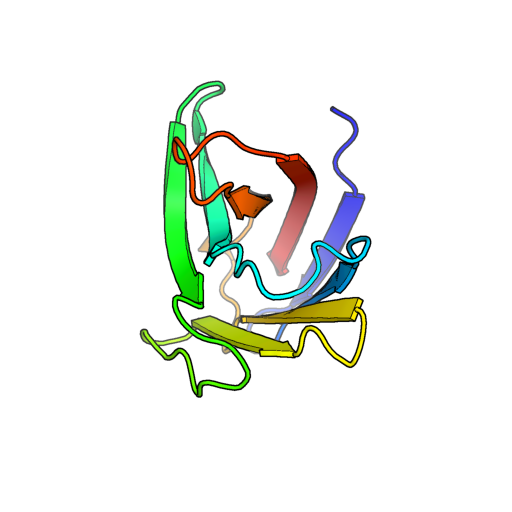3.67 82 ARG A N 1
ATOM 602 C CA . ARG A 1 92 ? 49.842 -7.904 9.462 1.00 35.82 82 ARG A CA 1
ATOM 603 C C . ARG A 1 92 ? 49.781 -7.143 8.131 1.00 35.99 82 ARG A C 1
ATOM 604 O O . ARG A 1 92 ? 49.767 -5.884 8.089 1.00 35.95 82 ARG A O 1
ATOM 612 N N . GLU A 1 93 ? 49.686 -7.905 7.054 1.00 34.65 83 GLU A N 1
ATOM 613 C CA . GLU A 1 93 ? 49.609 -7.367 5.704 1.00 36.20 83 GLU A CA 1
ATOM 614 C C . GLU A 1 93 ? 48.547 -6.261 5.585 1.00 35.85 83 GLU A C 1
ATOM 615 O O . GLU A 1 93 ? 48.784 -5.249 4.911 1.00 35.29 83 GLU A O 1
ATOM 621 N N . GLU A 1 94 ? 47.412 -6.465 6.261 1.00 35.23 84 GLU A N 1
ATOM 622 C CA . GLU A 1 94 ? 46.278 -5.571 6.265 1.00 35.98 84 GLU A CA 1
ATOM 623 C C . GLU A 1 94 ? 46.533 -4.246 6.943 1.00 35.55 84 GLU A C 1
ATOM 624 O O . GLU A 1 94 ? 45.689 -3.350 6.861 1.00 35.10 84 GLU A O 1
ATOM 630 N N . ASP A 1 95 ? 47.657 -4.129 7.638 1.00 34.11 85 ASP A N 1
ATOM 631 C CA . ASP A 1 95 ? 47.974 -2.871 8.268 1.00 34.21 85 ASP A CA 1
ATOM 632 C C . ASP A 1 95 ? 48.552 -1.912 7.231 1.00 33.20 85 ASP A C 1
ATOM 633 O O . ASP A 1 95 ? 48.723 -0.721 7.503 1.00 35.11 85 ASP A O 1
ATOM 638 N N . SER A 1 96 ? 48.861 -2.424 6.060 1.00 31.71 86 SER A N 1
ATOM 639 C CA . SER A 1 96 ? 49.461 -1.620 5.017 1.00 32.02 86 SER A CA 1
ATOM 640 C C . SER A 1 96 ? 48.523 -0.497 4.677 1.00 31.75 86 SER A C 1
ATOM 641 O O . SER A 1 96 ? 47.306 -0.670 4.688 1.00 29.58 86 SER A O 1
ATOM 644 N N . GLY A 1 97 ? 49.079 0.664 4.373 1.00 31.38 87 GLY A N 1
ATOM 645 C CA . GLY A 1 97 ? 48.200 1.784 4.060 1.00 31.21 87 GLY A CA 1
ATOM 646 C C . GLY A 1 97 ? 48.795 3.118 4.496 1.00 30.37 87 GLY A C 1
ATOM 647 O O . GLY A 1 97 ? 49.979 3.189 4.896 1.00 29.18 87 GLY A O 1
ATOM 648 N N . HIS A 1 98 ? 47.985 4.176 4.389 1.00 29.95 88 HIS A N 1
ATOM 649 C CA . HIS A 1 98 ? 48.433 5.538 4.744 1.00 28.33 88 HIS A CA 1
ATOM 650 C C . HIS A 1 98 ? 48.015 5.828 6.165 1.00 26.34 88 HIS A C 1
ATOM 651 O O . HIS A 1 98 ? 46.910 5.494 6.571 1.00 23.07 88 HIS A O 1
ATOM 658 N N . TYR A 1 99 ? 48.901 6.475 6.898 1.00 27.09 89 TYR A N 1
ATOM 659 C CA . TYR A 1 99 ? 48.668 6.826 8.297 1.00 29.07 89 TYR A CA 1
ATOM 660 C C . TYR A 1 99 ? 49.164 8.247 8.530 1.00 29.89 89 TYR A C 1
ATOM 661 O O . TYR A 1 99 ? 49.989 8.760 7.776 1.00 31.94 89 TYR A O 1
ATOM 670 N N . TRP A 1 100 ? 48.709 8.849 9.615 1.00 29.83 90 TRP A N 1
ATOM 671 C CA . TRP A 1 100 ? 49.175 10.178 10.016 1.00 28.99 90 TRP A CA 1
ATOM 672 C C . TRP A 1 100 ? 49.356 10.185 11.514 1.00 28.42 90 TRP A C 1
ATOM 673 O O . TRP A 1 100 ? 48.547 9.621 12.240 1.00 26.89 90 TRP A O 1
ATOM 684 N N . CYS A 1 101 ? 50.424 10.809 11.969 1.00 29.03 91 CYS A N 1
ATOM 685 C CA . CYS A 1 101 ? 50.542 11.027 13.384 1.00 32.51 91 CYS A CA 1
ATOM 686 C C . CYS A 1 101 ? 50.041 12.525 13.435 1.00 32.33 91 CYS A C 1
ATOM 687 O O . CYS A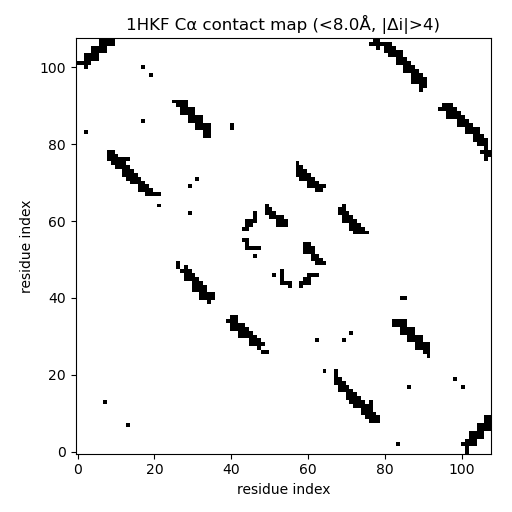 1 101 ? 50.437 13.352 12.610 1.00 29.64 91 CYS A O 1
ATOM 690 N N . ARG A 1 102 ? 49.076 12.811 14.314 1.00 31.63 92 ARG A N 1
ATOM 691 C CA . ARG A 1 102 ? 48.519 14.153 14.439 1.00 32.12 92 ARG A CA 1
ATOM 692 C C . ARG A 1 102 ? 48.647 14.720 15.852 1.00 33.00 92 ARG A C 1
ATOM 693 O O . ARG A 1 102 ? 48.698 13.981 16.825 1.00 34.62 92 ARG A O 1
ATOM 701 N N . ILE A 1 103 ? 48.734 16.037 15.945 1.00 31.93 93 ILE A N 1
ATOM 702 C CA . ILE A 1 103 ? 48.891 16.767 17.208 1.00 31.26 93 ILE A CA 1
ATOM 703 C C . ILE A 1 103 ? 47.755 17.808 17.187 1.00 32.02 93 ILE A C 1
ATOM 704 O O . ILE A 1 103 ? 47.662 18.604 16.248 1.00 30.24 93 ILE A O 1
ATOM 709 N N . TYR A 1 104 ? 46.902 17.742 18.209 1.00 31.53 94 TYR A N 1
ATOM 710 C CA . TYR A 1 104 ? 45.665 18.534 18.369 1.00 31.94 94 TYR A CA 1
ATOM 711 C C . TYR A 1 104 ? 45.758 19.648 19.423 1.00 32.91 94 TYR A C 1
ATOM 712 O O . TYR A 1 104 ? 46.250 19.435 20.542 1.00 32.92 94 TYR A O 1
ATOM 721 N N . ARG A 1 105 ? 45.272 20.831 19.069 1.00 31.94 95 ARG A N 1
ATOM 722 C CA . ARG A 1 105 ? 45.289 22.008 19.959 1.00 30.66 95 ARG A CA 1
ATOM 723 C C . ARG A 1 105 ? 44.184 21.924 21.044 1.00 29.15 95 ARG A C 1
ATOM 724 O O . ARG A 1 105 ? 43.091 21.398 20.788 1.00 30.44 95 ARG A O 1
ATOM 732 N N . PRO A 1 106 ? 44.496 22.448 22.233 1.00 29.33 96 PRO A N 1
ATOM 733 C CA . PRO A 1 106 ? 43.497 22.378 23.326 1.00 30.25 96 PRO A CA 1
ATOM 734 C C . PRO A 1 106 ? 42.225 23.060 22.989 1.00 33.88 96 PRO A C 1
ATOM 735 O O . PRO A 1 106 ? 41.118 22.518 22.959 1.00 33.54 96 PRO A O 1
ATOM 739 N N . SER A 1 107 ? 42.498 24.323 22.717 1.00 34.08 97 SER A N 1
ATOM 740 C CA . SER A 1 107 ? 41.571 25.335 22.351 1.00 37.03 97 SER A CA 1
ATOM 741 C C . SER A 1 107 ? 40.490 24.868 21.417 1.00 38.44 97 SER A C 1
ATOM 742 O O . SER A 1 107 ? 39.307 25.130 21.667 1.00 37.79 97 SER A O 1
ATOM 745 N N . ASP A 1 108 ? 40.820 24.171 20.338 1.00 38.98 98 ASP A N 1
ATOM 746 C CA . ASP A 1 108 ? 39.701 23.778 19.480 1.00 39.65 98 ASP A CA 1
ATOM 747 C C . ASP A 1 108 ? 39.837 22.413 18.773 1.00 40.48 98 ASP A C 1
ATOM 748 O O . ASP A 1 108 ? 39.049 22.104 17.870 1.00 38.94 98 ASP A O 1
ATOM 753 N N . ASN A 1 109 ? 40.837 21.614 19.154 1.00 40.86 99 ASN A N 1
ATOM 754 C CA . ASN A 1 109 ? 41.044 20.326 18.536 1.00 40.94 99 ASN A CA 1
ATOM 755 C C . ASN A 1 109 ? 41.491 20.465 17.089 1.00 40.13 99 ASN A C 1
ATOM 756 O O . ASN A 1 109 ? 41.331 19.558 16.306 1.00 40.89 99 ASN A O 1
ATOM 761 N N . SER A 1 110 ? 42.068 21.602 16.729 1.00 38.84 100 SER A N 1
ATOM 762 C CA . SER A 1 110 ? 42.545 21.779 15.373 1.00 38.07 100 SER A CA 1
ATOM 763 C C . SER A 1 110 ? 43.936 21.153 15.320 1.00 38.33 100 SER A C 1
ATOM 764 O O . SER A 1 110 ? 44.637 21.077 16.331 1.00 38.84 100 SER A O 1
ATOM 767 N N . VAL A 1 111 ? 44.367 20.757 14.133 1.00 36.95 101 VAL A N 1
ATOM 768 C CA . VAL A 1 111 ? 45.643 20.104 14.001 1.00 35.10 101 VAL A CA 1
ATOM 769 C C . VAL A 1 111 ? 46.758 21.072 13.786 1.00 35.53 101 VAL A C 1
ATOM 770 O O . VAL A 1 111 ? 46.757 21.812 12.797 1.00 36.32 101 VAL A O 1
ATOM 774 N N . SER A 1 112 ? 47.735 21.069 14.690 1.00 35.68 102 SER A N 1
ATOM 775 C CA . SER A 1 112 ? 48.866 21.976 14.576 1.00 35.44 102 SER A CA 1
ATOM 776 C C . SER A 1 112 ? 50.050 21.384 13.846 1.00 36.63 102 SER A C 1
ATOM 777 O O . SER A 1 112 ? 50.973 22.102 13.431 1.00 37.71 102 SER A O 1
ATOM 780 N N . LYS A 1 113 ? 50.072 20.063 13.732 1.00 36.61 103 LYS A N 1
ATOM 781 C CA . LYS A 1 113 ? 51.141 19.387 13.015 1.00 35.71 103 LYS A CA 1
ATOM 782 C C . LYS A 1 113 ? 50.651 17.989 12.706 1.00 35.37 103 LYS A C 1
ATOM 783 O O . LYS A 1 113 ? 49.909 17.371 13.476 1.00 34.63 103 LYS A O 1
ATOM 789 N N . SER A 1 114 ? 51.000 17.522 11.522 1.00 34.41 104 SER A N 1
ATOM 790 C CA . SER A 1 114 ? 50.603 16.203 11.097 1.00 34.17 104 SER A CA 1
ATOM 791 C C . SER A 1 114 ? 51.620 15.730 10.072 1.00 35.62 104 SER A C 1
ATOM 792 O O . SER A 1 114 ? 52.135 16.539 9.276 1.00 36.41 104 SER A O 1
ATOM 795 N N . VAL A 1 115 ? 51.947 14.432 10.110 1.00 34.97 105 VAL A N 1
ATOM 796 C CA . VAL A 1 115 ? 52.902 13.837 9.176 1.00 33.13 105 VAL A CA 1
ATOM 797 C C . VAL A 1 115 ? 52.218 12.612 8.592 1.00 33.70 105 VAL A C 1
ATOM 798 O O . VAL A 1 115 ? 51.630 11.808 9.319 1.00 33.45 105 VAL A O 1
ATOM 802 N N . ARG A 1 116 ? 52.257 12.506 7.263 1.00 32.88 106 ARG A N 1
ATOM 803 C CA . ARG A 1 116 ? 51.640 11.391 6.561 1.00 31.82 106 ARG A CA 1
ATOM 804 C C . ARG A 1 116 ? 52.710 10.324 6.290 1.00 30.91 106 ARG A C 1
ATOM 805 O O . ARG A 1 116 ? 53.870 10.654 5.934 1.00 28.97 106 ARG A O 1
ATOM 813 N N . PHE A 1 117 ? 52.308 9.059 6.455 1.00 28.96 107 PHE A N 1
ATOM 814 C CA . PHE A 1 117 ? 53.229 7.930 6.245 1.00 28.92 107 PHE A CA 1
ATOM 815 C C . PHE A 1 117 ? 52.525 6.905 5.407 1.00 27.86 107 PHE A C 1
ATOM 816 O O . PHE A 1 117 ? 51.292 6.847 5.427 1.00 27.24 107 PHE A O 1
ATOM 824 N N . TYR A 1 118 ? 53.309 6.133 4.656 1.00 27.62 108 TYR A N 1
ATOM 825 C CA . TYR A 1 118 ? 52.752 5.003 3.896 1.00 29.71 108 TYR A CA 1
ATOM 826 C C . TYR A 1 118 ? 5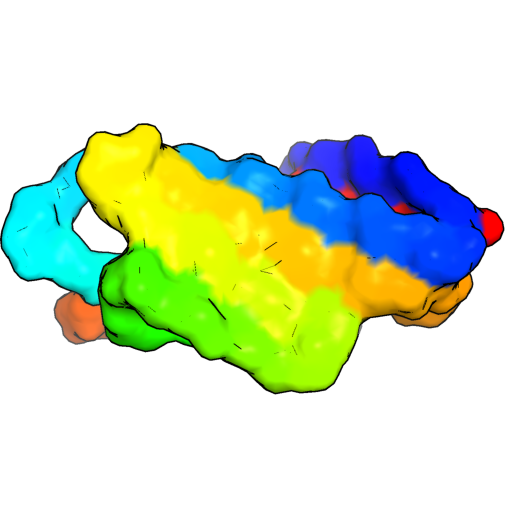3.449 3.736 4.490 1.00 28.50 108 TYR A C 1
ATOM 827 O O . TYR A 1 118 ? 54.709 3.595 4.422 1.00 28.15 108 TYR A O 1
ATOM 836 N N . LEU A 1 119 ? 52.651 2.892 5.143 1.00 27.01 109 LEU A N 1
ATOM 837 C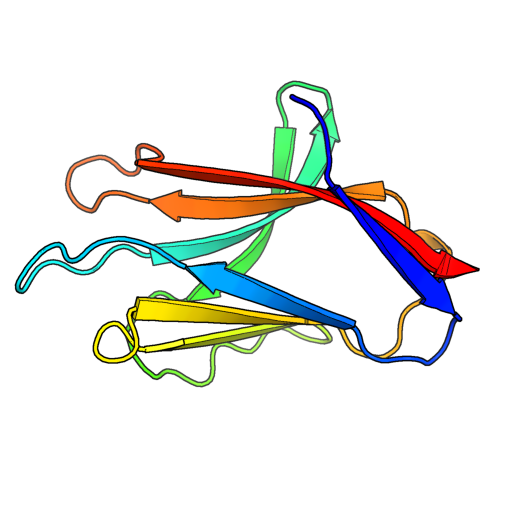 CA . LEU A 1 119 ? 53.170 1.643 5.747 1.00 25.67 109 LEU A CA 1
ATOM 838 C C . LEU A 1 119 ? 52.971 0.518 4.781 1.00 25.42 109 LEU A C 1
ATOM 839 O O . LEU A 1 119 ? 51.850 0.272 4.309 1.00 23.57 109 LEU A O 1
ATOM 844 N N . VAL A 1 120 ? 54.073 -0.156 4.493 1.00 25.82 110 VAL A N 1
ATOM 845 C CA . VAL A 1 120 ? 54.041 -1.309 3.629 1.00 28.65 110 VAL A CA 1
ATOM 846 C C . VAL A 1 120 ? 54.447 -2.524 4.452 1.00 27.70 110 VAL A C 1
ATOM 847 O O . VAL A 1 120 ? 55.553 -2.597 4.990 1.00 25.54 110 VAL A O 1
ATOM 851 N N . VAL A 1 121 ? 53.500 -3.433 4.659 1.00 29.58 111 VAL A N 1
ATOM 852 C CA . VAL A 1 121 ? 53.855 -4.634 5.405 1.00 30.75 111 VAL A CA 1
ATOM 853 C C . VAL A 1 121 ? 53.788 -5.834 4.470 1.00 32.66 111 VAL A C 1
ATOM 854 O O . VAL A 1 121 ? 52.754 -6.067 3.858 1.00 32.88 111 VAL A O 1
ATOM 858 N N . SER A 1 122 ? 54.882 -6.559 4.287 1.00 33.12 112 SER A N 1
ATOM 859 C CA . SER A 1 122 ? 54.762 -7.775 3.469 1.00 35.71 112 SER A CA 1
ATOM 860 C C . SER A 1 122 ? 55.210 -9.050 4.258 1.00 34.92 112 SER A C 1
ATOM 861 O O . SER A 1 122 ? 55.341 -9.161 5.148 1.00 36.13 112 SER A O 1
#

Sequence (108 aa):
SKAQVLQSVAGQTLTVRCQYPPTGSLYEKKGWCKEASALVCIRLVTSSKPRTMAWTSRFTIWDDPDAGFFTVTMTDLREEDSGHYWCRIYRPSDNSVSKSVRFYLVVS

Organism: Homo sapiens (NCBI:txid9606)

Secondary structure (DSSP, 8-state):
--PEEEEE-TT--EEEEEE----TT---EEEEEEEEETTEEEEEEEE-STT--B-STTEEEEEETTTTEEEEEE-S--GGG-EEEEEEEE-TTT--EEEEEEEEEEE-

Foldseek 3Di:
DDAAEDEEAFQAKDKDKDFADDDPPFAWKKFKFFDPDPVDTHTQWIDPDAQDQGDRPQWTKHHHVVVGIIMIMGGRDDQVVFHKMKIFTAGPVPRDTPDIHIHTYGYD

GO terms:
  GO:0004888 transmembrane signaling receptor activity (F, TAS)
  GO:0005886 plasma membrane (C, TAS)
  GO:0006968 cellular defense response (P, TAS)
  GO:0007165 signal transduction (P, TAS)
  GO:0005515 protein binding (F, IPI)

CATH classification: 2.60.40.10

Solvent-accessible surface area: 6428 Å² total; per-residue (Å²): 107,198,21,100,98,42,134,23,78,59,50,94,70,26,76,6,157,5,130,25,92,129,65,78,122,111,47,13,94,2,0,2,1,52,39,69,55,101,169,80,28,97,104,44,3,36,0,55,135,44,108,46,174,17,176,71,63,43,27,46,3,115,0,28,54,128,58,20,54,0,23,0,38,1,57,68,1,105,125,134,13,36,13,52,2,42,2,59,1,17,102,70,103,94,93,38,64,45,73,44,30,52,14,78,2,45,4,96

B-factor: mean 37.51, std 11.18, range [20.58, 78.85]

InterPro domains:
  IPR003599 Immunoglobulin domain subtype [SM00409] (25-130)
  IPR007110 Immunoglobulin-like domain [PS50835] (17-120)
  IPR013106 Immunoglobulin V-set domain [PF07686] (27-125)
  IPR013783 Immunoglobulin-like fold [G3DSA:2.60.40.10] (17-130)
  IPR036179 Immunoglobulin-like domain superfamily [SSF48726] (29-132)
  IPR052314 Immune receptor domain-containing protein [PTHR16423] (1-261)